Protein AF-A0A2W6C2D6-F1 (afdb_monomer_lite)

Foldseek 3Di:
DLPLFDFDQDPNDGHTDPVSVVSVVVVVVCVVVPDDPVVVSVVSSVVVVVVVVVVVVLVVCCCVPPVVVLVPDPDDPVVSVVSNVVCCVPVVVVVVVVVVVVVLLVVLVVVLVVCVVDNDPVSNVVSVVVCSPDDPPPDDDDDD

Structure (mmCIF, N/CA/C/O backbone):
data_AF-A0A2W6C2D6-F1
#
_entry.id   AF-A0A2W6C2D6-F1
#
loop_
_atom_site.group_PDB
_atom_site.id
_atom_site.type_symbol
_atom_site.label_atom_id
_atom_site.label_alt_id
_atom_site.label_comp_id
_atom_site.label_asym_id
_atom_site.label_entity_id
_atom_site.label_seq_id
_atom_site.pdbx_PDB_ins_code
_atom_site.Cartn_x
_atom_site.Cartn_y
_atom_site.Cartn_z
_atom_site.occupancy
_atom_site.B_iso_or_equiv
_atom_site.auth_seq_id
_atom_site.auth_comp_id
_atom_site.auth_asym_id
_atom_site.auth_atom_id
_atom_site.pdbx_PDB_model_num
ATOM 1 N N . ARG A 1 1 ? -11.989 -0.225 -11.399 1.00 49.72 1 ARG A N 1
ATOM 2 C CA . ARG A 1 1 ? -11.266 1.008 -11.000 1.00 49.72 1 ARG A CA 1
ATOM 3 C C . ARG A 1 1 ? -9.823 0.609 -10.761 1.00 49.72 1 ARG A C 1
ATOM 5 O O . ARG A 1 1 ? -9.621 -0.311 -9.987 1.00 49.72 1 ARG A O 1
ATOM 12 N N . GLU A 1 2 ? -8.867 1.245 -11.432 1.00 56.44 2 GLU A N 1
ATOM 13 C CA . GLU A 1 2 ? -7.445 0.851 -11.408 1.00 56.44 2 GLU A CA 1
ATOM 14 C C . GLU A 1 2 ? -6.720 1.202 -10.094 1.00 56.44 2 GLU A C 1
ATOM 16 O O . GLU A 1 2 ? -5.544 0.911 -9.948 1.00 56.44 2 GLU A O 1
ATOM 21 N N . GLY A 1 3 ? -7.411 1.802 -9.114 1.00 57.53 3 GLY A N 1
ATOM 22 C CA . GLY A 1 3 ? -6.925 1.967 -7.737 1.00 57.53 3 GLY A CA 1
ATOM 23 C C . GLY A 1 3 ? -5.734 2.914 -7.543 1.00 57.53 3 GLY A C 1
ATOM 24 O O . GLY A 1 3 ? -5.419 3.221 -6.402 1.00 57.53 3 GLY A O 1
ATOM 25 N N . LEU A 1 4 ? -5.113 3.388 -8.626 1.00 63.16 4 LEU A N 1
ATOM 26 C CA . LEU A 1 4 ? -3.942 4.268 -8.620 1.00 63.16 4 LEU A CA 1
ATOM 27 C C . LEU A 1 4 ? -4.223 5.651 -8.038 1.00 63.16 4 LEU A C 1
ATOM 29 O O . LEU A 1 4 ? -3.425 6.165 -7.269 1.00 63.16 4 LEU A O 1
ATOM 33 N N . LEU A 1 5 ? -5.358 6.242 -8.403 1.00 70.12 5 LEU A N 1
ATOM 34 C CA . LEU A 1 5 ? -5.781 7.551 -7.926 1.00 70.12 5 LEU A CA 1
ATOM 35 C C . LEU A 1 5 ? -7.203 7.415 -7.405 1.00 70.12 5 LEU A C 1
ATOM 37 O O . LEU A 1 5 ? -8.136 7.129 -8.164 1.00 70.12 5 LEU A O 1
ATOM 41 N N . VAL A 1 6 ? -7.363 7.575 -6.095 1.00 68.00 6 VAL A N 1
ATOM 42 C CA . VAL A 1 6 ? -8.672 7.507 -5.445 1.00 68.00 6 VAL A CA 1
ATOM 43 C C . VAL A 1 6 ? -9.021 8.916 -4.985 1.00 68.00 6 VAL A C 1
ATOM 45 O O . VAL A 1 6 ? -8.571 9.335 -3.919 1.00 68.00 6 VAL A O 1
ATOM 48 N N . PRO A 1 7 ? -9.812 9.671 -5.769 1.00 71.50 7 PRO A N 1
ATOM 49 C CA . PRO A 1 7 ? -10.211 11.004 -5.353 1.00 71.50 7 PRO A CA 1
ATOM 50 C C . PRO A 1 7 ? -11.045 10.906 -4.073 1.00 71.50 7 PRO A C 1
ATOM 52 O O . PRO A 1 7 ? -11.903 10.028 -3.938 1.00 71.50 7 PRO A O 1
ATOM 55 N N . ARG A 1 8 ? -10.795 11.816 -3.134 1.00 74.31 8 ARG A N 1
ATOM 56 C CA . ARG A 1 8 ? -11.545 11.923 -1.880 1.00 74.31 8 ARG A CA 1
ATOM 57 C C . ARG A 1 8 ? -12.519 13.086 -1.983 1.00 74.31 8 ARG A C 1
ATOM 59 O O . ARG A 1 8 ? -12.176 14.134 -2.525 1.00 74.31 8 ARG A O 1
ATOM 66 N N . THR A 1 9 ? -13.727 12.913 -1.458 1.00 78.25 9 THR A N 1
ATOM 67 C CA . THR A 1 9 ? -14.685 14.016 -1.364 1.00 78.25 9 THR A CA 1
ATOM 68 C C . THR A 1 9 ? -14.236 14.976 -0.264 1.00 78.25 9 THR A C 1
ATOM 70 O O . THR A 1 9 ? -14.072 14.569 0.885 1.00 78.25 9 THR A O 1
ATOM 73 N N . SER A 1 10 ? -14.028 16.240 -0.618 1.00 77.38 10 SER A N 1
ATOM 74 C CA . SER A 1 10 ? -13.667 17.335 0.283 1.00 77.38 10 SER A CA 1
ATOM 75 C C . SER A 1 10 ? -14.493 18.552 -0.113 1.00 77.38 10 SER A C 1
ATOM 77 O O . SER A 1 10 ? -14.445 18.977 -1.262 1.00 77.38 10 SER A O 1
ATOM 79 N N . ASP A 1 11 ? -15.287 19.073 0.823 1.00 77.88 11 ASP A N 1
ATOM 80 C CA . ASP A 1 11 ? -16.198 20.211 0.608 1.00 77.88 11 ASP A CA 1
ATOM 81 C C . ASP A 1 11 ? -17.169 20.032 -0.574 1.00 77.88 11 ASP A C 1
ATOM 83 O O . ASP A 1 11 ? -17.501 20.979 -1.276 1.00 77.88 11 ASP A O 1
ATOM 87 N N . GLY A 1 12 ? -17.616 18.796 -0.824 1.00 82.38 12 GLY A N 1
ATOM 88 C CA . GLY A 1 12 ? -18.511 18.477 -1.943 1.00 82.38 12 GLY A CA 1
ATOM 89 C C . GLY A 1 12 ? -17.815 18.321 -3.3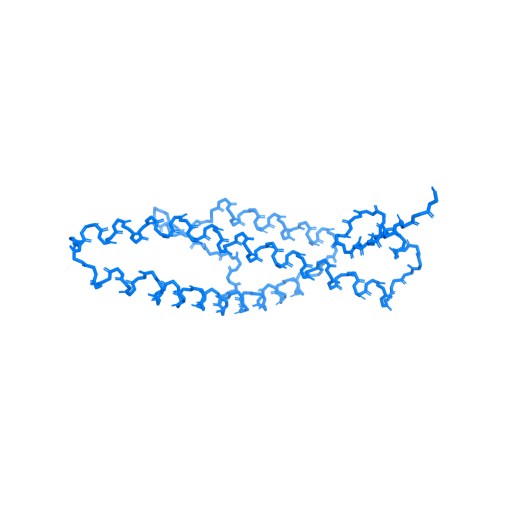02 1.00 82.38 12 GLY A C 1
ATOM 90 O O . GLY A 1 12 ? -18.465 17.915 -4.262 1.00 82.38 12 GLY A O 1
ATOM 91 N N . GLU A 1 13 ? -16.501 18.545 -3.382 1.00 81.81 13 GLU A N 1
ATOM 92 C CA . GLU A 1 13 ? -15.698 18.346 -4.591 1.00 81.81 13 GLU A CA 1
ATOM 93 C C . GLU A 1 13 ? -14.816 17.095 -4.496 1.00 81.81 13 GLU A C 1
ATOM 95 O O . GLU A 1 13 ? -14.379 16.682 -3.419 1.00 81.81 13 GLU A O 1
ATOM 100 N N . LEU A 1 14 ? -14.528 16.479 -5.645 1.00 79.81 14 LEU A N 1
ATOM 101 C CA . LEU A 1 14 ? -13.542 15.404 -5.742 1.00 79.81 14 LEU A CA 1
ATOM 102 C C . LEU A 1 14 ? -12.140 16.012 -5.799 1.00 79.81 14 LEU A C 1
ATOM 104 O O . LEU A 1 14 ? -11.797 16.684 -6.769 1.00 79.81 14 LEU A O 1
ATOM 108 N N . ARG A 1 15 ? -11.321 15.752 -4.775 1.00 80.81 15 ARG A N 1
ATOM 109 C CA . ARG A 1 15 ? -9.943 16.250 -4.692 1.00 80.81 15 ARG A CA 1
ATOM 110 C C . ARG A 1 15 ? -8.946 15.113 -4.499 1.00 80.81 15 ARG A C 1
ATOM 112 O O . ARG A 1 15 ? -9.203 14.150 -3.775 1.00 80.81 15 ARG A O 1
ATOM 119 N N . PHE A 1 16 ? -7.790 15.255 -5.137 1.00 80.19 16 PHE A N 1
ATOM 120 C CA . PHE A 1 16 ? -6.632 14.389 -4.933 1.00 80.19 16 PHE A CA 1
ATOM 121 C C . PHE A 1 16 ? -5.792 14.917 -3.769 1.00 80.19 16 PHE A C 1
ATOM 123 O O . PHE A 1 16 ? -5.593 16.124 -3.629 1.00 80.19 16 PHE A O 1
ATOM 130 N N . GLY A 1 17 ? -5.346 14.021 -2.893 1.00 79.81 17 GLY A N 1
ATOM 131 C CA . GLY A 1 17 ? -4.496 14.365 -1.761 1.00 79.81 17 GLY A CA 1
ATOM 132 C C . GLY A 1 17 ? -3.010 14.443 -2.137 1.00 79.81 17 GLY A C 1
ATOM 133 O O . GLY A 1 17 ? -2.612 14.024 -3.222 1.00 79.81 17 GLY A O 1
ATOM 134 N N . PRO A 1 18 ? -2.145 14.899 -1.214 1.00 78.88 18 PRO A N 1
ATOM 135 C CA . PRO A 1 18 ? -0.696 14.948 -1.442 1.00 78.88 18 PRO A CA 1
ATOM 136 C C . PRO A 1 18 ? -0.070 13.595 -1.825 1.00 78.88 18 PRO A C 1
ATOM 138 O O . PRO A 1 18 ? 0.865 13.548 -2.619 1.00 78.88 18 PRO A O 1
ATOM 141 N N . ALA A 1 19 ? -0.604 12.487 -1.298 1.00 75.69 19 ALA A N 1
ATOM 142 C CA . ALA A 1 19 ? -0.153 11.138 -1.645 1.00 75.69 19 ALA A CA 1
ATOM 143 C C . ALA A 1 19 ? -0.420 10.788 -3.122 1.00 75.69 19 ALA A C 1
ATOM 145 O O . ALA A 1 19 ? 0.439 10.198 -3.774 1.00 75.69 19 ALA A O 1
ATOM 146 N N . ASP A 1 20 ? -1.567 11.210 -3.662 1.00 80.94 20 ASP A N 1
ATOM 147 C CA . ASP A 1 20 ? -1.923 11.012 -5.070 1.00 80.94 20 ASP A CA 1
ATOM 148 C C . ASP A 1 20 ? -0.974 11.809 -5.984 1.00 80.94 20 ASP A C 1
ATOM 150 O O . ASP A 1 20 ? -0.498 11.298 -6.996 1.00 80.94 20 ASP A O 1
ATOM 154 N N . VAL A 1 21 ? -0.619 13.040 -5.590 1.00 83.69 21 VAL A N 1
ATOM 155 C CA . VAL A 1 21 ? 0.358 13.875 -6.317 1.00 83.69 21 VAL A CA 1
ATOM 156 C C . VAL A 1 21 ? 1.742 13.223 -6.340 1.00 83.69 21 VAL A C 1
ATOM 158 O O . VAL A 1 21 ? 2.393 13.186 -7.388 1.00 83.69 21 VAL A O 1
ATOM 161 N N . GLY A 1 22 ? 2.194 12.680 -5.206 1.00 82.62 22 GLY A N 1
ATOM 162 C CA . GLY A 1 22 ? 3.465 11.956 -5.133 1.00 82.62 22 GLY A CA 1
ATOM 163 C C . GLY A 1 22 ? 3.490 10.732 -6.051 1.00 82.62 22 GLY A C 1
ATOM 164 O O . GLY A 1 22 ? 4.485 10.488 -6.734 1.00 82.62 22 GLY A O 1
ATOM 165 N N . LEU A 1 23 ? 2.376 10.004 -6.132 1.00 81.44 23 LEU A N 1
ATOM 166 C CA . LEU A 1 23 ? 2.237 8.842 -7.003 1.00 81.44 23 LEU A CA 1
ATOM 167 C C . LEU A 1 23 ? 2.300 9.218 -8.493 1.00 81.44 23 LEU A C 1
ATOM 169 O O . LEU A 1 23 ? 3.043 8.582 -9.240 1.00 81.44 23 LEU A O 1
ATOM 173 N N . VAL A 1 24 ? 1.611 10.284 -8.915 1.00 84.88 24 VAL A N 1
ATOM 174 C CA . VAL A 1 24 ? 1.703 10.803 -10.295 1.00 84.88 24 VAL A CA 1
ATOM 175 C C . VAL A 1 24 ? 3.127 11.249 -10.622 1.00 84.88 24 VAL A C 1
ATOM 177 O O . VAL A 1 24 ? 3.660 10.888 -11.668 1.00 84.88 24 VAL A O 1
ATOM 180 N N . THR A 1 25 ? 3.765 11.988 -9.712 1.00 86.75 25 THR A N 1
ATOM 181 C CA . THR A 1 25 ? 5.139 12.484 -9.898 1.00 86.75 25 THR A CA 1
ATOM 182 C C . THR A 1 25 ? 6.131 11.333 -10.080 1.00 86.75 25 THR A C 1
ATOM 184 O O . THR A 1 25 ? 6.990 11.385 -10.956 1.00 86.75 25 THR A O 1
ATOM 187 N N . ASN A 1 26 ? 6.000 10.262 -9.293 1.00 86.50 26 ASN A N 1
ATOM 188 C CA . ASN A 1 26 ? 6.837 9.072 -9.449 1.00 86.50 26 ASN A CA 1
ATOM 189 C C . ASN A 1 26 ? 6.541 8.321 -10.752 1.00 86.50 26 ASN A C 1
ATOM 191 O O . ASN A 1 26 ? 7.472 7.851 -11.397 1.00 86.50 26 ASN A O 1
ATOM 195 N N . GLY A 1 27 ? 5.272 8.245 -11.163 1.00 86.12 27 GLY A N 1
ATOM 196 C CA . GLY A 1 27 ? 4.888 7.668 -12.451 1.00 86.12 27 GLY A CA 1
ATOM 197 C C . GLY A 1 27 ? 5.538 8.396 -13.629 1.00 86.12 27 GLY A C 1
ATOM 198 O O . GLY A 1 27 ? 6.112 7.750 -14.499 1.00 86.12 27 GLY A O 1
ATOM 199 N N . LEU A 1 28 ? 5.528 9.733 -13.619 1.00 89.38 28 LEU A N 1
ATOM 200 C CA . LEU A 1 28 ? 6.162 10.548 -14.661 1.00 89.38 28 LEU A CA 1
ATOM 201 C C . LEU A 1 28 ? 7.663 10.278 -14.788 1.00 89.38 28 LEU A C 1
ATOM 203 O O . LEU A 1 28 ? 8.149 10.121 -15.901 1.00 89.38 28 LEU A O 1
ATOM 207 N N . ARG A 1 29 ? 8.380 10.118 -13.670 1.00 91.62 29 ARG A N 1
ATOM 208 C CA . ARG A 1 29 ? 9.813 9.776 -13.691 1.00 91.62 29 ARG A CA 1
ATOM 209 C C . ARG A 1 29 ? 10.102 8.448 -14.391 1.00 91.62 29 ARG A C 1
ATOM 211 O O . ARG A 1 29 ? 11.134 8.316 -15.038 1.00 91.62 29 ARG A O 1
ATOM 218 N N . LEU A 1 30 ? 9.207 7.463 -14.278 1.00 90.69 30 LEU A N 1
ATOM 219 C CA . LEU A 1 30 ? 9.355 6.185 -14.985 1.00 90.69 30 LEU A CA 1
ATOM 220 C C . LEU A 1 30 ? 9.191 6.367 -16.498 1.00 90.69 30 LEU A C 1
ATOM 222 O O . LEU A 1 30 ? 9.938 5.776 -17.273 1.00 90.69 30 LEU A O 1
ATOM 226 N N . VAL A 1 31 ? 8.258 7.223 -16.917 1.00 91.75 31 VAL A N 1
ATOM 227 C CA . VAL A 1 31 ? 8.055 7.563 -18.333 1.00 91.75 31 VAL A CA 1
ATOM 228 C C . VAL A 1 31 ? 9.242 8.340 -18.890 1.00 91.75 31 VAL A C 1
ATOM 230 O O . VAL A 1 31 ? 9.717 8.034 -19.978 1.00 91.75 31 VAL A O 1
ATOM 233 N N . GLU A 1 32 ? 9.754 9.315 -18.137 1.00 93.44 32 GLU A N 1
ATOM 234 C CA . GLU A 1 32 ? 10.958 10.078 -18.489 1.00 93.44 32 GLU A CA 1
ATOM 235 C C . GLU A 1 32 ? 12.194 9.173 -18.610 1.00 93.44 32 GLU A C 1
ATOM 237 O O . GLU A 1 32 ? 13.051 9.416 -19.457 1.00 93.44 32 GLU A O 1
ATOM 242 N N . ALA A 1 33 ? 12.257 8.092 -17.825 1.00 93.56 33 ALA A N 1
ATOM 243 C CA . ALA A 1 33 ? 13.278 7.050 -17.933 1.00 93.56 33 ALA A CA 1
ATOM 244 C C . ALA A 1 33 ? 13.063 6.083 -19.120 1.00 93.56 33 ALA A C 1
ATOM 246 O O . ALA A 1 33 ? 13.863 5.171 -19.318 1.00 93.56 33 ALA A O 1
ATOM 247 N N . GLY A 1 34 ? 12.003 6.269 -19.913 1.00 93.94 34 GLY A N 1
ATOM 248 C CA . GLY A 1 34 ? 11.725 5.503 -21.127 1.00 93.94 34 GLY A CA 1
ATOM 249 C C . GLY A 1 34 ? 10.811 4.291 -20.942 1.00 93.94 34 GLY A C 1
ATOM 250 O O . GLY A 1 34 ? 10.626 3.539 -21.900 1.00 93.94 34 GLY A O 1
ATOM 251 N N . LEU A 1 35 ? 10.218 4.078 -19.758 1.00 92.81 35 LEU A N 1
ATOM 252 C CA . LEU A 1 35 ? 9.276 2.973 -19.567 1.00 92.81 35 LEU A CA 1
ATOM 253 C C . LEU A 1 35 ? 7.943 3.288 -20.268 1.00 92.81 35 LEU A C 1
ATOM 255 O O . LEU A 1 35 ? 7.371 4.365 -20.065 1.00 92.81 35 LEU A O 1
ATOM 259 N N . PRO A 1 36 ? 7.407 2.353 -21.068 1.00 92.62 36 PRO A N 1
ATOM 260 C CA . PRO A 1 36 ? 6.210 2.614 -21.845 1.00 92.62 36 PRO A CA 1
ATOM 261 C C . PRO A 1 36 ? 4.953 2.619 -20.956 1.00 92.62 36 PRO A C 1
ATOM 263 O O . PRO A 1 36 ? 4.734 1.764 -20.094 1.00 92.62 36 PRO A O 1
ATOM 266 N N . MET A 1 37 ? 4.121 3.647 -21.147 1.00 88.62 37 MET A N 1
ATOM 267 C CA . MET A 1 37 ? 2.934 3.903 -20.323 1.00 88.62 37 MET A CA 1
ATOM 268 C C . MET A 1 37 ? 1.914 2.752 -20.291 1.00 88.62 37 MET A C 1
ATOM 270 O O . MET A 1 37 ? 1.420 2.453 -19.201 1.00 88.62 37 MET A O 1
ATOM 274 N N . PRO A 1 38 ? 1.564 2.097 -21.417 1.00 89.75 38 PRO A N 1
ATOM 275 C CA . PRO A 1 38 ? 0.611 0.985 -21.397 1.00 89.75 38 PRO A CA 1
ATOM 276 C C . PRO A 1 38 ? 1.032 -0.158 -20.459 1.00 89.75 38 PRO A C 1
ATOM 278 O O . PRO A 1 38 ? 0.201 -0.700 -19.730 1.00 89.75 38 PRO A O 1
ATOM 281 N N . GLU A 1 39 ? 2.320 -0.479 -20.425 1.00 91.19 39 GLU A N 1
ATOM 282 C CA . GLU A 1 39 ? 2.926 -1.531 -19.618 1.00 91.19 39 GLU A CA 1
ATOM 283 C C . GLU A 1 39 ? 2.973 -1.135 -18.141 1.00 91.19 39 GLU A C 1
ATOM 285 O O . GLU A 1 39 ? 2.683 -1.963 -17.277 1.00 91.19 39 GLU A O 1
ATOM 290 N N . LEU A 1 40 ? 3.258 0.137 -17.839 1.00 89.06 40 LEU A N 1
ATOM 291 C CA . LEU A 1 40 ? 3.182 0.676 -16.477 1.00 89.06 40 LEU A CA 1
ATOM 292 C C . LEU A 1 40 ? 1.753 0.612 -15.916 1.00 89.06 40 LEU A C 1
ATOM 294 O O . LEU A 1 40 ? 1.549 0.208 -14.767 1.00 89.06 40 LEU A O 1
ATOM 298 N N . LEU A 1 41 ? 0.752 0.970 -16.726 1.00 87.56 41 LEU A N 1
ATOM 299 C CA . LEU A 1 41 ? -0.660 0.867 -16.344 1.00 87.56 41 LEU A CA 1
ATOM 300 C C . LEU A 1 41 ? -1.071 -0.591 -16.126 1.00 87.56 41 LEU A C 1
ATOM 302 O O . LEU A 1 41 ? -1.772 -0.907 -15.163 1.00 87.56 41 LEU A O 1
ATOM 306 N N . ASP A 1 42 ? -0.607 -1.496 -16.985 1.00 89.88 42 ASP A N 1
ATOM 307 C CA . ASP A 1 42 ? -0.891 -2.917 -16.839 1.00 89.88 42 ASP A CA 1
ATOM 308 C C . ASP A 1 42 ? -0.254 -3.530 -15.584 1.00 89.88 42 ASP A C 1
ATOM 310 O O . ASP A 1 42 ? -0.927 -4.233 -14.820 1.00 89.88 42 ASP A O 1
ATOM 314 N N . LEU A 1 43 ? 1.013 -3.200 -15.321 1.00 89.88 43 LEU A N 1
ATOM 315 C CA . LEU A 1 43 ? 1.711 -3.576 -14.094 1.00 89.88 43 LEU A CA 1
ATOM 316 C C . LEU A 1 43 ? 0.945 -3.085 -12.865 1.00 89.88 43 LEU A C 1
ATOM 318 O O . LEU A 1 43 ? 0.732 -3.842 -11.915 1.00 89.88 43 LEU A O 1
ATOM 322 N N . SER A 1 44 ? 0.477 -1.838 -12.898 1.00 86.62 44 SER A N 1
ATOM 323 C CA . SER A 1 44 ? -0.290 -1.273 -11.799 1.00 86.62 44 SER A CA 1
ATOM 324 C C . SER A 1 44 ? -1.618 -1.994 -11.559 1.00 86.62 44 SER A C 1
ATOM 326 O O . SER A 1 44 ? -1.939 -2.310 -10.411 1.00 86.62 44 SER A O 1
ATOM 328 N N . ARG A 1 45 ? -2.375 -2.323 -12.613 1.00 87.38 45 ARG A N 1
ATOM 329 C CA . ARG A 1 45 ? -3.626 -3.088 -12.477 1.00 87.38 45 ARG A CA 1
ATOM 330 C C . ARG A 1 45 ? -3.392 -4.444 -11.819 1.00 87.38 45 ARG A C 1
ATOM 332 O O . ARG A 1 45 ? -4.142 -4.822 -10.915 1.00 87.38 45 ARG A O 1
ATOM 339 N N . ARG A 1 46 ? -2.353 -5.165 -12.253 1.00 91.00 46 ARG A N 1
ATOM 340 C CA . ARG A 1 46 ? -1.973 -6.461 -11.670 1.00 91.00 46 ARG A CA 1
ATOM 341 C C . ARG A 1 46 ? -1.580 -6.312 -10.203 1.00 91.00 46 ARG A C 1
ATOM 343 O O . ARG A 1 46 ? -2.109 -7.036 -9.360 1.00 91.00 46 ARG A O 1
ATOM 350 N N . HIS A 1 47 ? -0.744 -5.324 -9.890 1.00 88.75 47 HIS A N 1
ATOM 351 C CA . HIS A 1 47 ? -0.368 -5.008 -8.516 1.00 88.75 47 HIS A CA 1
ATOM 352 C C . HIS A 1 47 ? -1.599 -4.692 -7.655 1.00 88.75 47 HIS A C 1
ATOM 354 O O . HIS A 1 47 ? -1.771 -5.295 -6.602 1.00 88.75 47 HIS A O 1
ATOM 360 N N . HIS A 1 48 ? -2.515 -3.834 -8.119 1.00 88.50 48 HIS A N 1
ATOM 361 C CA . HIS A 1 48 ? -3.742 -3.495 -7.392 1.00 88.50 48 HIS A CA 1
ATOM 362 C C . HIS A 1 48 ? -4.574 -4.733 -7.031 1.00 88.50 48 HIS A C 1
ATOM 364 O O . HIS A 1 48 ? -5.022 -4.860 -5.890 1.00 88.50 48 HIS A O 1
ATOM 370 N N . ALA A 1 49 ? -4.765 -5.659 -7.977 1.00 89.56 49 ALA A N 1
ATOM 371 C CA . ALA A 1 49 ? -5.510 -6.890 -7.728 1.00 89.56 49 ALA A CA 1
ATOM 372 C C . ALA A 1 49 ? -4.847 -7.750 -6.636 1.00 89.56 49 ALA A C 1
ATOM 374 O O . ALA A 1 49 ? -5.524 -8.194 -5.705 1.00 89.56 49 ALA A O 1
ATOM 375 N N . MET A 1 50 ? -3.523 -7.923 -6.706 1.00 90.25 50 MET A N 1
ATOM 376 C CA . MET A 1 50 ? -2.751 -8.677 -5.713 1.00 90.25 50 MET A CA 1
ATOM 377 C C . MET A 1 50 ? -2.781 -8.001 -4.337 1.00 90.25 50 MET A C 1
ATOM 379 O O . MET A 1 50 ? -3.091 -8.645 -3.335 1.00 90.25 50 MET A O 1
ATOM 383 N N . THR A 1 51 ? -2.540 -6.689 -4.278 1.00 89.25 51 THR A N 1
ATOM 384 C CA . THR A 1 51 ? -2.583 -5.915 -3.031 1.00 89.25 51 THR A CA 1
ATOM 385 C C . THR A 1 51 ? -3.963 -5.967 -2.391 1.00 89.25 51 THR A C 1
ATOM 387 O O . THR A 1 51 ? -4.061 -6.099 -1.174 1.00 89.25 51 THR A O 1
ATOM 390 N N . ARG A 1 52 ? -5.046 -5.913 -3.179 1.00 90.69 52 ARG A N 1
ATOM 391 C CA . ARG A 1 52 ? -6.410 -6.017 -2.647 1.00 90.69 52 ARG A CA 1
ATOM 392 C C . ARG A 1 52 ? -6.660 -7.365 -1.976 1.00 90.69 52 ARG A C 1
ATOM 394 O O . ARG A 1 52 ? -7.304 -7.401 -0.927 1.00 90.69 52 ARG A O 1
ATOM 401 N N . ALA A 1 53 ? -6.160 -8.453 -2.560 1.00 91.44 53 ALA A N 1
ATOM 402 C CA . ALA A 1 53 ? -6.266 -9.780 -1.962 1.00 91.44 53 ALA A CA 1
ATOM 403 C C . ALA A 1 53 ? -5.518 -9.846 -0.619 1.00 91.44 53 ALA A C 1
ATOM 405 O O . ALA A 1 53 ? -6.107 -10.240 0.385 1.00 91.44 53 ALA A O 1
ATOM 406 N N . VAL A 1 54 ? -4.272 -9.361 -0.576 1.00 90.06 54 VAL A N 1
ATOM 407 C CA . VAL A 1 54 ? -3.462 -9.312 0.657 1.00 90.06 54 VAL A CA 1
ATOM 408 C C . VAL A 1 54 ? -4.118 -8.438 1.729 1.00 90.06 54 VAL A C 1
ATOM 410 O O . VAL A 1 54 ? -4.236 -8.850 2.879 1.00 90.06 54 VAL A O 1
ATOM 413 N N . ALA A 1 55 ? -4.602 -7.250 1.359 1.00 90.44 55 ALA A N 1
ATOM 414 C CA . ALA A 1 55 ? -5.266 -6.340 2.289 1.00 90.44 55 ALA A CA 1
ATOM 415 C C . ALA A 1 55 ? -6.551 -6.946 2.873 1.00 90.44 55 ALA A C 1
ATOM 417 O O . ALA A 1 55 ? -6.833 -6.762 4.054 1.00 90.44 55 ALA A O 1
ATOM 418 N N . THR A 1 56 ? -7.309 -7.699 2.069 1.00 93.31 56 THR A N 1
ATOM 419 C CA . THR A 1 56 ? -8.516 -8.398 2.539 1.00 93.31 56 THR A CA 1
ATOM 420 C C . THR A 1 56 ? -8.157 -9.425 3.614 1.00 93.31 56 THR A C 1
ATOM 422 O O . THR A 1 56 ? -8.726 -9.387 4.701 1.00 93.31 56 THR A O 1
ATOM 425 N N . GLN A 1 57 ? -7.141 -10.257 3.367 1.00 92.19 57 GLN A N 1
ATOM 426 C CA . GLN A 1 57 ? -6.664 -11.247 4.341 1.00 92.19 57 GLN A CA 1
ATOM 427 C C . GLN A 1 57 ? -6.128 -10.591 5.622 1.00 92.19 57 GLN A C 1
ATOM 429 O O . GLN A 1 57 ? -6.401 -11.055 6.726 1.00 92.19 57 GLN A O 1
ATOM 434 N N . ALA A 1 58 ? -5.401 -9.477 5.503 1.00 90.12 58 ALA A N 1
ATOM 435 C CA . ALA A 1 58 ? -4.905 -8.741 6.666 1.00 90.12 58 ALA A CA 1
ATOM 436 C C . ALA A 1 58 ? -6.051 -8.210 7.548 1.00 90.12 58 ALA A C 1
ATOM 438 O O . ALA A 1 58 ? -5.974 -8.279 8.776 1.00 90.12 58 ALA A O 1
ATOM 439 N N . VAL A 1 59 ? -7.135 -7.719 6.937 1.00 91.94 59 VAL A N 1
ATOM 440 C CA . VAL A 1 59 ? -8.336 -7.278 7.663 1.00 91.94 59 VAL A CA 1
ATOM 441 C C . VAL A 1 59 ? -9.054 -8.457 8.323 1.00 91.94 59 VAL A C 1
ATOM 443 O O . VAL A 1 59 ? -9.498 -8.321 9.459 1.00 91.94 59 VAL A O 1
ATOM 446 N N . GLU A 1 60 ? -9.136 -9.616 7.670 1.00 94.44 60 GLU A N 1
ATOM 447 C CA . GLU A 1 60 ? -9.712 -10.837 8.259 1.00 94.44 60 GLU A CA 1
ATOM 448 C C . GLU A 1 60 ? -8.919 -11.319 9.486 1.00 94.44 60 GLU A C 1
ATOM 450 O O . GLU A 1 60 ? -9.507 -11.694 10.506 1.00 94.44 60 GLU A O 1
ATOM 455 N N . LEU A 1 61 ? -7.585 -11.244 9.433 1.00 92.00 61 LEU A N 1
ATOM 456 C CA . LEU A 1 61 ? -6.720 -11.535 10.578 1.00 92.00 61 LEU A CA 1
ATOM 457 C C . LEU A 1 61 ? -6.944 -10.541 11.721 1.00 92.00 61 LEU A C 1
ATOM 459 O O . LEU A 1 61 ? -7.096 -10.955 12.871 1.00 92.00 61 LEU A O 1
ATOM 463 N N . PHE A 1 62 ? -7.019 -9.240 11.422 1.00 90.69 62 PHE A N 1
ATOM 464 C CA . PHE A 1 62 ? -7.359 -8.225 12.423 1.00 90.69 62 PHE A CA 1
ATOM 465 C C . PHE A 1 62 ? -8.733 -8.498 13.049 1.00 90.69 62 PHE A C 1
ATOM 467 O O . PHE A 1 62 ? -8.895 -8.423 14.268 1.00 90.69 62 PHE A O 1
ATOM 474 N N . ASP A 1 63 ? -9.729 -8.850 12.235 1.00 92.44 63 ASP A N 1
ATOM 475 C CA . ASP A 1 63 ? -11.072 -9.165 12.712 1.00 92.44 63 ASP A CA 1
ATOM 476 C C . ASP A 1 63 ? -11.049 -10.298 13.737 1.00 92.44 63 ASP A C 1
ATOM 478 O O . ASP A 1 63 ? -11.588 -10.168 14.838 1.00 92.44 63 ASP A O 1
ATOM 482 N N . THR A 1 64 ? -10.367 -11.380 13.373 1.00 94.94 64 THR A N 1
ATOM 483 C CA . THR A 1 64 ? -10.281 -12.617 14.148 1.00 94.94 64 THR A CA 1
ATOM 484 C C . THR A 1 64 ? -9.479 -12.429 15.431 1.00 94.94 64 THR A C 1
ATOM 486 O O . THR A 1 64 ? -9.892 -12.895 16.490 1.00 94.94 64 THR A O 1
ATOM 489 N N . HIS A 1 65 ? -8.345 -11.730 15.365 1.00 92.19 65 HIS A N 1
ATOM 490 C CA . HIS A 1 65 ? -7.387 -11.672 16.472 1.00 92.19 65 HIS A CA 1
ATOM 491 C C . HIS A 1 65 ? -7.484 -10.413 17.335 1.00 92.19 65 HIS A C 1
ATOM 493 O O . HIS A 1 65 ? -6.969 -10.406 18.449 1.00 92.19 65 HIS A O 1
ATOM 499 N N . VAL A 1 66 ? -8.154 -9.362 16.861 1.00 90.94 66 VAL A N 1
ATOM 500 C CA . VAL A 1 66 ? -8.309 -8.102 17.604 1.00 90.94 66 VAL A CA 1
ATOM 501 C C . VAL A 1 66 ? -9.777 -7.818 17.868 1.00 90.94 66 VAL A C 1
ATOM 503 O O . VAL A 1 66 ? -10.181 -7.654 19.022 1.00 90.94 66 VAL A O 1
ATOM 506 N N . ARG A 1 67 ? -10.608 -7.784 16.818 1.00 91.50 67 ARG A N 1
ATOM 507 C CA . ARG A 1 67 ? -11.991 -7.320 16.970 1.00 91.50 67 ARG A CA 1
ATOM 508 C C . ARG A 1 67 ? 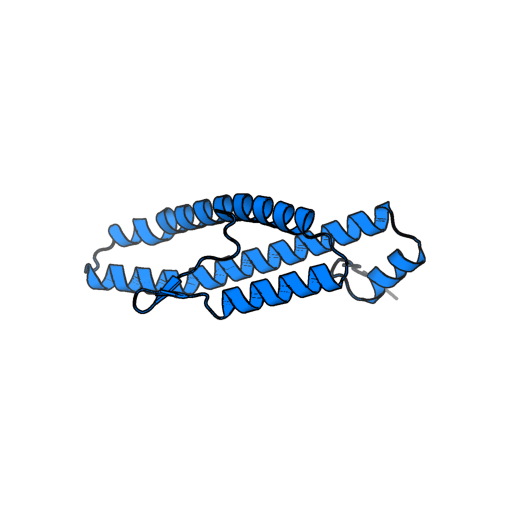-12.866 -8.310 17.733 1.00 91.50 67 ARG A C 1
ATOM 510 O O . ARG A 1 67 ? -13.597 -7.901 18.635 1.00 91.50 67 ARG A O 1
ATOM 517 N N . GLN A 1 68 ? -12.830 -9.588 17.364 1.00 93.50 68 GLN A N 1
ATOM 518 C CA . GLN A 1 68 ? -13.660 -10.619 17.988 1.00 93.50 68 GLN A CA 1
ATOM 519 C C . GLN A 1 68 ? -13.336 -10.817 19.482 1.00 93.50 68 GLN A C 1
ATOM 521 O O . GLN A 1 68 ? -14.282 -10.770 20.270 1.00 93.50 68 GLN A O 1
ATOM 526 N N . PRO A 1 69 ? -12.063 -10.918 19.922 1.00 93.62 69 PRO A N 1
ATOM 527 C CA . PRO A 1 69 ? -11.734 -11.051 21.344 1.00 93.62 69 PRO A CA 1
ATOM 528 C C . PRO A 1 69 ? -12.193 -9.863 22.191 1.00 93.62 69 PRO A C 1
ATOM 530 O O . PRO A 1 69 ? -12.664 -10.046 23.310 1.00 93.62 69 PRO A O 1
ATOM 533 N N . LEU A 1 70 ? -12.127 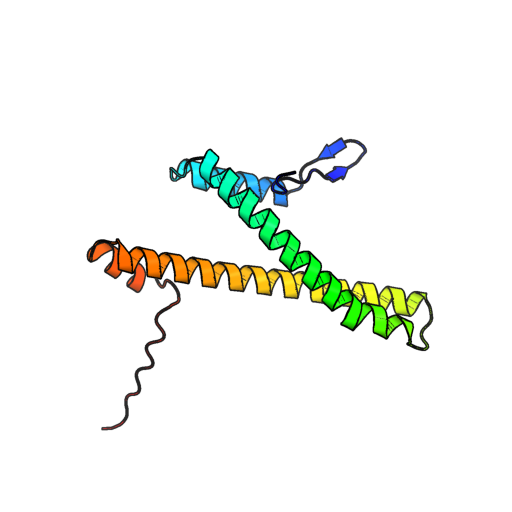-8.635 21.660 1.00 92.00 70 LEU A N 1
ATOM 534 C CA . LEU A 1 70 ? -12.608 -7.453 22.380 1.00 92.00 70 LEU A CA 1
ATOM 535 C C . LEU A 1 70 ? -14.104 -7.533 22.703 1.00 92.00 70 LEU A C 1
ATOM 537 O O . LEU A 1 70 ? -14.522 -6.999 23.727 1.00 92.00 70 LEU A O 1
ATOM 541 N N . ARG A 1 71 ? -14.916 -8.230 21.899 1.00 88.75 71 ARG A N 1
ATOM 542 C CA . ARG A 1 71 ? -16.358 -8.384 22.163 1.00 88.75 71 ARG A CA 1
ATOM 543 C C . ARG A 1 71 ? -16.681 -9.231 23.382 1.00 88.75 71 ARG A C 1
ATOM 545 O O . ARG A 1 71 ? -17.725 -9.014 23.982 1.00 88.75 71 ARG A O 1
ATOM 552 N N . THR A 1 72 ? -15.817 -10.176 23.733 1.00 90.69 72 THR A N 1
ATOM 553 C CA . THR A 1 72 ? -16.032 -11.072 24.876 1.00 90.69 72 THR A CA 1
ATOM 554 C C . THR A 1 72 ? -15.435 -10.518 26.170 1.00 90.69 72 THR A C 1
ATOM 556 O O . THR A 1 72 ? -15.467 -11.192 27.192 1.00 90.69 72 THR A O 1
ATOM 559 N N . THR A 1 73 ? -14.866 -9.308 26.139 1.00 91.31 73 THR A N 1
ATOM 560 C CA . THR A 1 73 ? -14.343 -8.637 27.336 1.00 91.31 73 THR A CA 1
ATOM 561 C C . THR A 1 73 ? -15.448 -7.949 28.130 1.00 91.31 73 THR A C 1
ATOM 563 O O . THR A 1 73 ? -16.361 -7.357 27.548 1.00 91.31 73 THR A O 1
ATOM 566 N N . ASP A 1 74 ? -15.302 -7.947 29.456 1.00 94.62 74 ASP A N 1
ATOM 567 C CA . ASP A 1 74 ? -16.197 -7.263 30.405 1.00 94.62 74 ASP A CA 1
ATOM 568 C C . ASP A 1 74 ? -15.951 -5.742 30.478 1.00 94.62 74 ASP A C 1
ATOM 570 O O . ASP A 1 74 ? -15.955 -5.115 31.531 1.00 94.62 74 ASP A O 1
ATOM 574 N N . LEU A 1 75 ? -15.638 -5.138 29.334 1.00 93.81 75 LEU A N 1
ATOM 575 C CA . LEU A 1 75 ? -15.441 -3.698 29.207 1.00 93.81 75 LEU A CA 1
ATOM 576 C C . LEU A 1 75 ? -16.757 -3.006 28.867 1.00 93.81 75 LEU A C 1
ATOM 578 O O . LEU A 1 75 ? -17.668 -3.598 28.278 1.00 93.81 75 LEU A O 1
ATOM 582 N N . SER A 1 76 ? -16.828 -1.706 29.128 1.00 95.62 76 SER A N 1
ATOM 583 C CA . SER A 1 76 ? -17.870 -0.876 28.533 1.00 95.62 76 SER A CA 1
ATOM 584 C C . SER A 1 76 ? -17.714 -0.798 27.007 1.00 95.62 76 SER A C 1
ATOM 586 O O . SER A 1 76 ? -16.655 -1.065 26.428 1.00 95.62 76 SER A O 1
ATOM 588 N N . GLU A 1 77 ? -18.783 -0.406 26.316 1.00 92.56 77 GLU A N 1
ATOM 589 C CA . GLU A 1 77 ? -18.750 -0.208 24.864 1.00 92.56 77 GLU A CA 1
ATOM 590 C C . GLU A 1 77 ? -17.730 0.859 24.442 1.00 92.56 77 GLU A C 1
ATOM 592 O O . GLU A 1 77 ? -16.976 0.645 23.491 1.00 92.56 77 GLU A O 1
ATOM 597 N N . ALA A 1 78 ? -17.653 1.962 25.191 1.00 94.56 78 ALA A N 1
ATOM 598 C CA . ALA A 1 78 ? -16.707 3.043 24.939 1.00 94.56 78 ALA A CA 1
ATOM 599 C C . ALA A 1 78 ? -15.250 2.567 25.058 1.00 94.56 78 ALA A C 1
ATOM 601 O O . ALA A 1 78 ? -14.424 2.870 24.198 1.00 94.56 78 ALA A O 1
ATOM 602 N N . GLU A 1 79 ? -14.935 1.760 26.073 1.00 95.69 79 GLU A N 1
ATOM 603 C CA . GLU A 1 79 ? -13.592 1.200 26.254 1.00 95.69 79 GLU A CA 1
ATOM 604 C C . GLU A 1 79 ? -13.226 0.205 25.148 1.00 95.69 79 GLU A C 1
ATOM 606 O O . GLU A 1 79 ? -12.097 0.226 24.652 1.00 95.69 79 GLU A O 1
ATOM 611 N N . ARG A 1 80 ? -14.172 -0.639 24.706 1.00 94.12 80 ARG A N 1
ATOM 612 C CA . ARG A 1 80 ? -13.951 -1.534 23.555 1.00 94.12 80 ARG A CA 1
ATOM 613 C C . ARG A 1 80 ? -13.667 -0.750 22.279 1.00 94.12 80 ARG A C 1
ATOM 615 O O . ARG A 1 80 ? -12.750 -1.111 21.540 1.00 94.12 80 ARG A O 1
ATOM 622 N N . ALA A 1 81 ? -14.428 0.313 22.024 1.00 92.44 81 ALA A N 1
ATOM 623 C CA . ALA A 1 81 ? -14.227 1.174 20.864 1.00 92.44 81 ALA A CA 1
ATOM 624 C C . ALA A 1 81 ? -12.857 1.865 20.908 1.00 92.44 81 ALA A C 1
ATOM 626 O O . ALA A 1 81 ? -12.134 1.852 19.912 1.00 92.44 81 ALA A O 1
ATOM 627 N N . GLN A 1 82 ? -12.456 2.388 22.069 1.00 95.00 82 GLN A N 1
ATOM 628 C CA . GLN A 1 82 ? -11.151 3.024 22.234 1.00 95.00 82 GLN A CA 1
ATOM 629 C C . GLN A 1 82 ? -10.003 2.034 21.990 1.00 95.00 82 GLN A C 1
ATOM 631 O O . GLN A 1 82 ? -9.115 2.311 21.183 1.00 95.00 82 GLN A O 1
ATOM 636 N N . ARG A 1 83 ? -10.069 0.831 22.580 1.00 93.62 83 ARG A N 1
ATOM 637 C CA . ARG A 1 83 ? -9.068 -0.222 22.331 1.00 93.62 83 ARG A CA 1
ATOM 638 C C . ARG A 1 83 ? -9.001 -0.641 20.864 1.00 93.62 83 ARG A C 1
ATOM 640 O O . ARG A 1 83 ? -7.915 -0.935 20.373 1.00 93.62 83 ARG A O 1
ATOM 647 N N . MET A 1 84 ? -10.132 -0.640 20.154 1.00 92.81 84 MET A N 1
ATOM 648 C CA . MET A 1 84 ? -10.159 -0.896 18.712 1.00 92.81 84 MET A CA 1
ATOM 649 C C . MET A 1 84 ? -9.346 0.142 17.941 1.00 92.81 84 MET A C 1
ATOM 651 O O . MET A 1 84 ? -8.520 -0.208 17.101 1.00 92.81 84 MET A O 1
ATOM 655 N N . VAL A 1 85 ? -9.595 1.424 18.220 1.00 93.00 85 VAL A N 1
ATOM 656 C CA . VAL A 1 85 ? -8.925 2.543 17.552 1.00 93.00 85 VAL A CA 1
ATOM 657 C C . VAL A 1 85 ? -7.425 2.506 17.827 1.00 93.00 85 VAL A C 1
ATOM 659 O O . VAL A 1 85 ? -6.631 2.689 16.904 1.00 93.00 85 VAL A O 1
ATOM 662 N N . ASP A 1 86 ? -7.029 2.218 19.064 1.00 94.12 86 ASP A N 1
ATOM 663 C CA . ASP A 1 86 ? -5.617 2.137 19.437 1.00 94.12 86 ASP A CA 1
ATOM 664 C C . ASP A 1 86 ? -4.915 0.953 18.762 1.00 94.12 86 ASP A C 1
ATOM 666 O O . ASP A 1 86 ? -3.815 1.115 18.233 1.00 94.12 86 ASP A O 1
ATOM 670 N N . ALA A 1 87 ? -5.579 -0.203 18.655 1.00 91.75 87 ALA A N 1
ATOM 671 C CA . ALA A 1 87 ? -5.056 -1.325 17.881 1.00 91.75 87 ALA A CA 1
ATOM 672 C C . ALA A 1 87 ? -4.889 -0.969 16.392 1.00 91.75 87 ALA A C 1
ATOM 674 O O . ALA A 1 87 ? -3.858 -1.283 15.799 1.00 91.75 87 ALA A O 1
ATOM 675 N N . PHE A 1 88 ? -5.853 -0.265 15.789 1.00 90.06 88 PHE A N 1
ATOM 676 C CA . PHE A 1 88 ? -5.743 0.202 14.401 1.00 90.06 88 PHE A CA 1
ATOM 677 C C . PHE A 1 88 ? -4.562 1.153 14.184 1.00 90.06 88 PHE A C 1
ATOM 679 O O . PHE A 1 88 ? -3.842 1.010 13.195 1.00 90.06 88 PHE A O 1
ATOM 686 N N . ARG A 1 89 ? -4.343 2.102 15.103 1.00 92.25 89 ARG A N 1
ATOM 687 C CA . ARG A 1 89 ? -3.233 3.070 15.034 1.00 92.25 89 ARG A CA 1
ATOM 688 C C . ARG A 1 89 ? -1.862 2.399 15.039 1.00 92.25 89 ARG A C 1
ATOM 690 O O . ARG A 1 8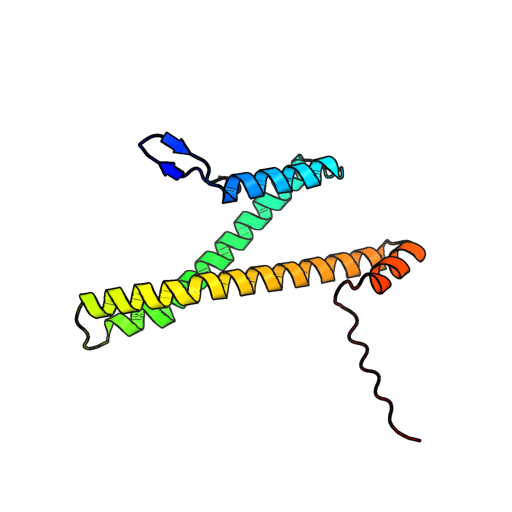9 ? -0.939 2.934 14.436 1.00 92.25 89 ARG A O 1
ATOM 697 N N . VAL A 1 90 ? -1.738 1.249 15.698 1.00 91.56 90 VAL A N 1
ATOM 698 C CA . VAL A 1 90 ? -0.494 0.470 15.751 1.00 91.56 90 VAL A CA 1
ATOM 699 C C . VAL A 1 90 ? -0.366 -0.463 14.548 1.00 91.56 90 VAL A C 1
ATOM 701 O O . VAL A 1 90 ? 0.679 -0.512 13.905 1.00 91.56 90 VAL A O 1
ATOM 704 N N . LEU A 1 91 ? -1.424 -1.208 14.228 1.00 88.88 91 LEU A N 1
ATOM 705 C CA . LEU A 1 91 ? -1.340 -2.302 13.261 1.00 88.88 91 LEU A CA 1
ATOM 706 C C . LEU A 1 91 ? -1.295 -1.821 11.812 1.00 88.88 91 LEU A C 1
ATOM 708 O O . LEU A 1 91 ? -0.565 -2.401 11.012 1.00 88.88 91 LEU A O 1
ATOM 712 N N . LEU A 1 92 ? -2.030 -0.760 11.467 1.00 87.75 92 LEU A N 1
ATOM 713 C CA . LEU A 1 92 ? -2.053 -0.247 10.098 1.00 87.75 92 LEU A CA 1
ATOM 714 C C . LEU A 1 92 ? -0.658 0.171 9.588 1.00 87.75 92 LEU A C 1
ATOM 716 O O . LEU A 1 92 ? -0.267 -0.324 8.526 1.00 87.75 92 LEU A O 1
ATOM 720 N N . PRO A 1 93 ? 0.116 1.025 10.293 1.00 90.94 93 PRO A N 1
ATOM 721 C CA . PRO A 1 93 ? 1.464 1.368 9.843 1.00 90.94 93 PRO A CA 1
ATOM 722 C C . PRO A 1 93 ? 2.392 0.149 9.854 1.00 90.94 93 PRO A C 1
ATOM 724 O O . PRO A 1 93 ? 3.065 -0.092 8.859 1.00 90.94 93 PRO A O 1
ATOM 727 N N . ALA A 1 94 ? 2.350 -0.691 10.896 1.00 90.44 94 ALA A N 1
ATOM 728 C CA . ALA A 1 94 ? 3.226 -1.860 11.001 1.00 90.44 94 ALA A CA 1
ATOM 729 C C . ALA A 1 94 ? 3.049 -2.857 9.839 1.00 90.44 94 ALA A C 1
ATOM 731 O O . ALA A 1 94 ? 4.028 -3.326 9.258 1.00 90.44 94 ALA A O 1
ATOM 732 N N . VAL A 1 95 ? 1.802 -3.166 9.466 1.00 88.25 95 VAL A N 1
ATOM 733 C CA . VAL A 1 95 ? 1.514 -4.061 8.333 1.00 88.25 95 VAL A CA 1
ATOM 734 C C . VAL A 1 95 ? 1.915 -3.411 7.010 1.00 88.25 95 VAL A C 1
ATOM 736 O O . VAL A 1 95 ? 2.477 -4.083 6.145 1.00 88.25 95 VAL A O 1
ATOM 739 N N . THR A 1 96 ? 1.664 -2.109 6.852 1.00 89.25 96 THR A N 1
ATOM 740 C CA . THR A 1 96 ? 2.027 -1.377 5.630 1.00 89.25 96 THR A CA 1
ATOM 741 C C . THR A 1 96 ? 3.544 -1.360 5.427 1.00 89.25 96 THR A C 1
ATOM 743 O O . THR A 1 96 ? 4.013 -1.683 4.335 1.00 89.25 96 THR A O 1
ATOM 746 N N . ASP A 1 97 ? 4.310 -1.079 6.483 1.00 91.38 97 ASP A N 1
ATOM 747 C CA . ASP A 1 97 ? 5.775 -1.073 6.456 1.00 91.38 97 ASP A CA 1
ATOM 748 C C . ASP A 1 97 ? 6.339 -2.463 6.147 1.00 91.38 97 ASP A C 1
ATOM 750 O O . ASP A 1 97 ? 7.240 -2.607 5.317 1.00 91.38 97 ASP A O 1
ATOM 754 N N . MET A 1 98 ? 5.769 -3.508 6.755 1.00 90.06 98 MET A N 1
ATOM 755 C CA . MET A 1 98 ? 6.155 -4.894 6.496 1.00 90.06 98 MET A CA 1
ATOM 756 C C . MET A 1 98 ? 5.957 -5.276 5.021 1.00 90.06 98 MET A C 1
ATOM 758 O O . MET A 1 98 ? 6.864 -5.836 4.401 1.00 90.06 98 MET A O 1
ATOM 762 N N . VAL A 1 99 ? 4.795 -4.954 4.440 1.00 89.94 99 VAL A N 1
ATOM 763 C CA . VAL A 1 99 ? 4.495 -5.249 3.029 1.00 89.94 99 VAL A CA 1
ATOM 764 C C . VAL A 1 99 ? 5.412 -4.458 2.098 1.00 89.94 99 VAL A C 1
ATOM 766 O O . VAL A 1 99 ? 5.966 -5.034 1.161 1.00 89.94 99 VAL A O 1
ATOM 769 N N . ALA A 1 100 ? 5.625 -3.167 2.366 1.00 89.56 100 ALA A N 1
ATOM 770 C CA . ALA A 1 100 ? 6.508 -2.323 1.564 1.00 89.56 100 ALA A CA 1
ATOM 771 C C . ALA A 1 100 ? 7.958 -2.834 1.582 1.00 89.56 100 ALA A C 1
ATOM 773 O O . ALA A 1 100 ? 8.603 -2.932 0.534 1.00 89.56 100 ALA A O 1
ATOM 774 N N . HIS A 1 101 ? 8.459 -3.214 2.761 1.00 91.62 101 HIS A N 1
ATOM 775 C CA . HIS A 1 101 ? 9.793 -3.783 2.913 1.00 91.62 101 HIS A CA 1
ATOM 776 C C . HIS A 1 101 ? 9.936 -5.107 2.153 1.00 91.62 101 HIS A C 1
ATOM 778 O O . HIS A 1 101 ? 10.900 -5.294 1.405 1.00 91.62 101 HIS A O 1
ATOM 784 N N . HIS A 1 102 ? 8.966 -6.014 2.299 1.00 91.00 102 HIS A N 1
ATOM 785 C CA . HIS A 1 102 ? 8.989 -7.298 1.607 1.00 91.00 102 HIS A CA 1
ATOM 786 C C . HIS A 1 102 ? 8.927 -7.129 0.084 1.00 91.00 102 HIS A C 1
ATOM 788 O O . HIS A 1 102 ? 9.731 -7.729 -0.626 1.00 91.00 102 HIS A O 1
ATOM 794 N N . PHE A 1 103 ? 8.043 -6.262 -0.418 1.00 91.19 103 PHE A N 1
ATOM 795 C CA . PHE A 1 103 ? 7.941 -5.977 -1.848 1.00 91.19 103 PHE A CA 1
ATOM 796 C C . PHE A 1 103 ? 9.256 -5.435 -2.416 1.00 91.19 103 PHE A C 1
ATOM 798 O O . PHE A 1 103 ? 9.734 -5.935 -3.432 1.00 91.19 103 PHE A O 1
ATOM 805 N N . ARG A 1 104 ? 9.891 -4.475 -1.725 1.00 91.31 104 ARG A N 1
ATOM 806 C CA . ARG A 1 104 ? 11.209 -3.957 -2.118 1.00 91.31 104 ARG A CA 1
ATOM 807 C C . ARG A 1 104 ? 12.247 -5.074 -2.196 1.00 91.31 104 ARG A C 1
ATOM 809 O O . ARG A 1 104 ? 12.983 -5.143 -3.172 1.00 91.31 104 ARG A O 1
ATOM 816 N N . ARG A 1 105 ? 12.306 -5.949 -1.190 1.00 93.25 105 ARG A N 1
ATOM 817 C CA . ARG A 1 105 ? 13.247 -7.077 -1.170 1.00 93.25 105 ARG A CA 1
ATOM 818 C C . ARG A 1 105 ? 13.026 -8.029 -2.349 1.00 93.25 105 ARG A C 1
ATOM 820 O O . ARG A 1 105 ? 13.995 -8.399 -2.999 1.00 93.25 105 ARG A O 1
ATOM 827 N N . ILE A 1 106 ? 11.777 -8.396 -2.634 1.00 94.50 106 ILE A N 1
ATOM 828 C CA . ILE A 1 106 ? 11.445 -9.282 -3.759 1.00 94.50 106 ILE A CA 1
ATOM 829 C C . ILE A 1 106 ? 11.790 -8.629 -5.098 1.00 94.50 106 ILE A C 1
ATOM 831 O O . ILE A 1 106 ? 12.390 -9.279 -5.946 1.00 94.50 106 ILE A O 1
ATOM 835 N N . LEU A 1 107 ? 11.476 -7.343 -5.280 1.00 91.31 107 LEU A N 1
ATOM 836 C CA . LEU A 1 107 ? 11.816 -6.621 -6.506 1.00 91.31 107 LEU A CA 1
ATOM 837 C C . LEU A 1 107 ? 13.327 -6.633 -6.765 1.00 91.31 107 LEU A C 1
ATOM 839 O O . LEU A 1 107 ? 13.758 -6.867 -7.890 1.00 91.31 107 LEU A O 1
ATOM 843 N N . LEU A 1 108 ? 14.120 -6.412 -5.715 1.00 91.38 108 LEU A N 1
ATOM 844 C CA . LEU A 1 108 ? 15.577 -6.420 -5.804 1.00 91.38 108 LEU A CA 1
ATOM 845 C C . LEU A 1 108 ? 16.112 -7.812 -6.165 1.00 91.38 108 LEU A C 1
ATOM 847 O O . LEU A 1 108 ? 16.968 -7.932 -7.036 1.00 91.38 108 LEU A O 1
ATOM 851 N N . GLN A 1 109 ? 15.566 -8.857 -5.545 1.00 90.38 109 GLN A N 1
ATOM 852 C CA . GLN A 1 109 ? 15.925 -10.237 -5.856 1.00 90.38 109 GLN A CA 1
ATOM 853 C C . GLN A 1 109 ? 15.610 -10.590 -7.320 1.00 90.38 109 GLN A C 1
ATOM 855 O O . GLN A 1 109 ? 16.486 -11.063 -8.035 1.00 90.38 109 GLN A O 1
ATOM 860 N N . VAL A 1 110 ? 14.394 -10.299 -7.792 1.00 92.75 110 VAL A N 1
ATOM 861 C CA . VAL A 1 110 ? 13.977 -10.596 -9.174 1.00 92.75 110 VAL A CA 1
ATOM 862 C C . VAL A 1 110 ? 14.805 -9.807 -10.192 1.00 92.75 110 VAL A C 1
ATOM 864 O O . VAL A 1 110 ? 15.164 -10.340 -11.238 1.00 92.75 110 VAL A O 1
ATOM 867 N N . ALA A 1 111 ? 15.138 -8.547 -9.895 1.00 88.56 111 ALA A N 1
ATOM 868 C CA . ALA A 1 111 ? 16.004 -7.744 -10.756 1.00 88.56 111 ALA A CA 1
ATOM 869 C C . ALA A 1 111 ? 17.414 -8.343 -10.865 1.00 88.56 111 ALA A C 1
ATOM 871 O O . ALA A 1 111 ? 17.968 -8.402 -11.962 1.00 88.56 111 ALA A O 1
ATOM 872 N N . GLN A 1 112 ? 17.971 -8.821 -9.748 1.00 85.75 112 GLN A N 1
ATOM 873 C CA . GLN A 1 112 ? 19.269 -9.489 -9.735 1.00 85.75 112 GLN A CA 1
ATOM 874 C C . GLN A 1 112 ? 19.238 -10.795 -10.540 1.00 85.75 112 GLN A C 1
ATOM 876 O O . GLN A 1 112 ? 20.077 -10.982 -11.416 1.00 85.75 112 GLN A O 1
ATOM 881 N N . GLU A 1 113 ? 18.254 -11.662 -10.291 1.00 89.19 113 GLU A N 1
ATOM 882 C CA . GLU A 1 113 ? 18.078 -12.925 -11.022 1.00 89.19 113 GLU A CA 1
ATOM 883 C C . GLU A 1 113 ? 17.946 -12.687 -12.533 1.00 89.19 113 GLU A C 1
ATOM 885 O O . GLU A 1 113 ? 18.523 -13.414 -13.341 1.00 89.19 113 GLU A O 1
ATOM 890 N N . HIS A 1 114 ? 17.217 -11.639 -12.929 1.00 87.00 114 HIS A N 1
ATOM 891 C CA . HIS A 1 114 ? 17.082 -11.272 -14.332 1.00 87.00 114 HIS A CA 1
ATOM 892 C C . HIS A 1 114 ? 18.412 -10.804 -14.929 1.00 87.00 114 HIS A C 1
ATOM 894 O O . HIS A 1 114 ? 18.809 -11.296 -15.983 1.00 87.00 114 HIS A O 1
ATOM 900 N N . LEU A 1 115 ? 19.124 -9.898 -14.252 1.00 87.44 115 LEU A N 1
ATOM 901 C CA . LEU A 1 115 ? 20.402 -9.376 -14.732 1.00 87.44 115 LEU A CA 1
ATOM 902 C C . LEU A 1 115 ? 21.465 -10.474 -14.856 1.00 87.44 115 LEU A 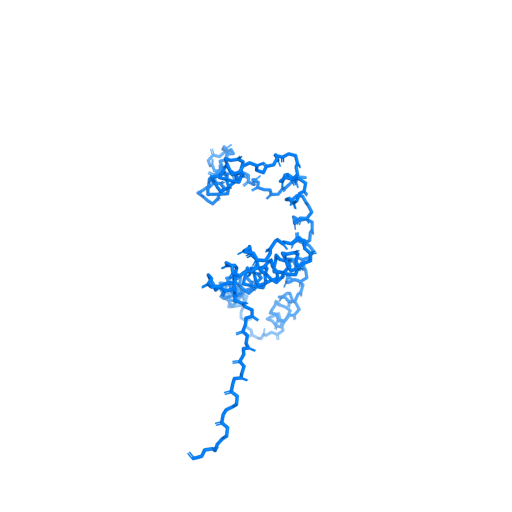C 1
ATOM 904 O O . LEU A 1 115 ? 22.229 -10.484 -15.812 1.00 87.44 115 LEU A O 1
ATOM 908 N N . GLU A 1 116 ? 21.500 -11.428 -13.930 1.00 84.75 116 GLU A N 1
ATOM 909 C CA . GLU A 1 116 ? 22.405 -12.577 -14.014 1.00 84.75 116 GLU A CA 1
ATOM 910 C C . GLU A 1 116 ? 22.080 -13.496 -15.202 1.00 84.75 116 GLU A C 1
ATOM 912 O O . GLU A 1 116 ? 22.979 -14.144 -15.738 1.00 84.75 116 GLU A O 1
ATOM 917 N N . ALA A 1 117 ? 20.817 -13.541 -15.637 1.00 86.56 117 ALA A N 1
ATOM 918 C CA . ALA A 1 117 ? 20.378 -14.375 -16.750 1.00 86.56 117 ALA A CA 1
ATOM 919 C C . ALA A 1 117 ? 20.615 -13.745 -18.133 1.00 86.56 117 ALA A C 1
ATOM 921 O O . ALA A 1 117 ? 20.849 -14.481 -19.092 1.00 86.56 117 ALA A O 1
ATOM 922 N N . VAL A 1 118 ? 20.511 -12.415 -18.260 1.00 85.50 118 VAL A N 1
ATOM 923 C CA . VAL A 1 118 ? 20.548 -11.728 -19.570 1.00 85.50 118 VAL A CA 1
ATOM 924 C C . VAL A 1 118 ? 21.605 -10.631 -19.696 1.00 85.50 118 VAL A C 1
ATOM 926 O O . VAL A 1 118 ? 21.801 -10.122 -20.796 1.00 85.50 118 VAL A O 1
ATOM 929 N N . GLY A 1 119 ? 22.254 -10.247 -18.597 1.00 75.94 119 GLY A N 1
ATOM 930 C CA . GLY A 1 119 ? 23.148 -9.094 -18.538 1.00 75.94 119 GLY A CA 1
ATOM 931 C C . GLY A 1 119 ? 24.551 -9.370 -19.063 1.00 75.94 119 GLY A C 1
ATOM 932 O O . GLY A 1 119 ? 25.070 -10.489 -19.004 1.00 75.94 119 GLY A O 1
ATOM 933 N N . GLU A 1 120 ? 25.204 -8.314 -19.537 1.00 79.69 120 GLU A N 1
ATOM 934 C CA . GLU A 1 120 ? 26.612 -8.378 -19.904 1.00 79.69 120 GLU A CA 1
ATOM 935 C C . GLU A 1 120 ? 27.512 -8.424 -18.651 1.00 79.69 120 GLU A C 1
ATOM 937 O O . GLU A 1 120 ? 27.156 -7.890 -17.594 1.00 79.69 120 GLU A O 1
ATOM 942 N N . PRO A 1 121 ? 28.728 -9.003 -18.733 1.00 76.25 121 PRO A N 1
ATOM 943 C CA . PRO A 1 121 ? 29.622 -9.132 -17.577 1.00 76.25 121 PRO A CA 1
ATOM 944 C C . PRO A 1 121 ? 29.909 -7.814 -16.835 1.00 76.25 121 PRO A C 1
ATOM 946 O O . PRO A 1 121 ? 30.093 -7.822 -15.617 1.00 76.25 121 PRO A O 1
ATOM 949 N N . ALA A 1 122 ? 29.925 -6.681 -17.547 1.00 75.19 122 ALA A N 1
ATOM 950 C CA . ALA A 1 122 ? 30.121 -5.354 -16.962 1.00 75.19 122 ALA A CA 1
ATOM 951 C C . ALA A 1 122 ? 28.901 -4.866 -16.154 1.00 75.19 122 ALA A C 1
ATOM 953 O O . ALA A 1 122 ? 29.070 -4.250 -15.102 1.00 75.19 122 ALA A O 1
ATOM 954 N N . GLU A 1 123 ? 27.682 -5.187 -16.594 1.00 75.31 123 GLU A N 1
ATOM 955 C CA . GLU A 1 123 ? 26.435 -4.836 -15.902 1.00 75.31 123 GLU A CA 1
ATOM 956 C C . GLU A 1 123 ? 26.271 -5.675 -14.627 1.00 75.31 123 GLU A C 1
ATOM 958 O O . GLU A 1 123 ? 25.948 -5.154 -13.554 1.00 75.31 123 GLU A O 1
ATOM 963 N N . ILE A 1 124 ? 26.607 -6.968 -14.713 1.00 71.75 124 ILE A N 1
ATOM 964 C CA . ILE A 1 124 ? 26.633 -7.883 -13.566 1.00 71.75 124 ILE A CA 1
ATOM 965 C C . ILE A 1 124 ? 27.638 -7.388 -12.515 1.00 71.75 124 ILE A C 1
ATOM 967 O O . ILE A 1 124 ? 27.323 -7.376 -11.324 1.00 71.75 124 ILE A O 1
ATOM 971 N N . ALA A 1 125 ? 28.828 -6.944 -12.933 1.00 70.38 125 ALA A N 1
ATOM 972 C CA . ALA A 1 125 ? 29.837 -6.400 -12.025 1.00 70.38 125 ALA A CA 1
ATOM 973 C C . ALA A 1 125 ? 29.372 -5.102 -11.335 1.00 70.38 125 ALA A C 1
ATOM 975 O O . ALA A 1 125 ? 29.510 -4.991 -10.116 1.00 70.38 125 ALA A O 1
ATOM 976 N N . GLY A 1 126 ? 28.766 -4.171 -12.082 1.00 68.12 126 GLY A N 1
ATOM 977 C CA . GLY A 1 126 ? 28.237 -2.909 -11.549 1.00 68.12 126 GLY A CA 1
ATOM 978 C C . GLY A 1 126 ? 27.153 -3.108 -10.483 1.00 68.12 126 GLY A C 1
ATOM 979 O O . GLY A 1 126 ? 27.222 -2.514 -9.403 1.00 68.12 126 GLY A O 1
ATOM 980 N N . SER A 1 127 ? 26.212 -4.028 -10.724 1.00 65.69 127 SER A N 1
ATOM 981 C CA . SER A 1 127 ? 25.118 -4.331 -9.784 1.00 65.69 127 SER A CA 1
ATOM 982 C C . SER A 1 127 ? 25.586 -4.849 -8.414 1.00 65.69 127 SER A C 1
ATOM 984 O O . SER A 1 127 ? 24.940 -4.593 -7.395 1.00 65.69 127 SER A O 1
ATOM 986 N N . ARG A 1 128 ? 26.737 -5.541 -8.365 1.00 65.94 128 ARG A N 1
ATOM 987 C CA . ARG A 1 128 ? 27.326 -6.070 -7.122 1.00 65.94 128 ARG A CA 1
ATOM 988 C C . ARG A 1 128 ? 28.014 -4.986 -6.298 1.00 65.94 128 ARG A C 1
ATOM 990 O O . ARG A 1 128 ? 27.957 -5.036 -5.072 1.00 65.94 128 ARG A O 1
ATOM 997 N N . THR A 1 129 ? 28.655 -4.016 -6.951 1.00 58.62 129 THR A N 1
ATOM 998 C CA . THR A 1 129 ? 29.348 -2.898 -6.288 1.00 58.62 129 THR A CA 1
ATOM 999 C C . THR A 1 129 ? 28.402 -1.860 -5.694 1.00 58.62 129 THR A C 1
ATOM 1001 O O . THR A 1 129 ? 28.734 -1.255 -4.680 1.00 58.62 129 THR A O 1
ATOM 1004 N N . GLU A 1 130 ? 27.217 -1.673 -6.278 1.00 55.78 130 GLU A N 1
ATOM 1005 C CA . GLU A 1 130 ? 26.265 -0.637 -5.853 1.00 55.78 130 GLU A CA 1
ATOM 1006 C C . GLU A 1 130 ? 25.349 -1.080 -4.697 1.00 55.78 130 GLU A C 1
ATOM 1008 O O . GLU A 1 130 ? 24.498 -0.326 -4.232 1.00 55.78 130 GLU A O 1
ATOM 1013 N N . GLY A 1 131 ? 25.548 -2.296 -4.176 1.00 50.06 131 GLY A N 1
ATOM 1014 C CA . GLY A 1 131 ? 24.807 -2.780 -3.018 1.00 50.06 131 GLY A CA 1
ATOM 1015 C C . GLY A 1 131 ? 23.317 -2.952 -3.308 1.00 50.06 131 GLY A C 1
ATOM 1016 O O . GLY A 1 131 ? 22.473 -2.531 -2.518 1.00 50.06 131 GLY A O 1
ATOM 1017 N N . MET A 1 132 ? 22.980 -3.636 -4.403 1.00 48.66 132 MET A N 1
ATOM 1018 C CA . MET A 1 132 ? 21.762 -4.446 -4.429 1.00 48.66 132 MET A CA 1
ATOM 1019 C C . MET A 1 132 ? 21.858 -5.435 -3.247 1.00 48.66 132 MET A C 1
ATOM 1021 O O . MET A 1 132 ? 22.783 -6.250 -3.216 1.00 48.66 132 MET A O 1
ATOM 1025 N N . PRO A 1 133 ? 21.006 -5.350 -2.209 1.00 45.06 133 PRO A N 1
ATOM 1026 C CA . PRO A 1 133 ? 21.198 -6.099 -0.974 1.00 45.06 133 PRO A CA 1
ATOM 1027 C C . PRO A 1 133 ? 20.851 -7.575 -1.203 1.00 45.06 133 PRO A C 1
ATOM 1029 O O . PRO A 1 133 ? 19.709 -7.988 -1.023 1.00 45.06 133 PRO A O 1
ATOM 1032 N N . GLY A 1 134 ? 21.849 -8.361 -1.609 1.00 44.50 134 GLY A N 1
ATOM 1033 C CA . GLY A 1 134 ? 21.730 -9.806 -1.837 1.00 44.50 134 GLY A CA 1
ATOM 1034 C C . GLY A 1 134 ? 23.008 -10.619 -1.591 1.00 44.50 134 GLY A C 1
ATOM 1035 O O . GLY A 1 134 ? 22.960 -11.843 -1.596 1.00 44.50 134 GLY A O 1
ATOM 1036 N N . GLY A 1 135 ? 24.153 -9.988 -1.319 1.00 39.59 135 GLY A N 1
ATOM 1037 C CA . GLY A 1 135 ? 25.419 -10.689 -1.082 1.00 39.59 135 GLY A CA 1
ATOM 1038 C C . GLY A 1 135 ? 25.705 -10.955 0.396 1.00 39.59 135 GLY A C 1
ATOM 1039 O O . GLY A 1 135 ? 26.588 -10.318 0.964 1.00 39.59 135 GLY A O 1
ATOM 1040 N N . SER A 1 136 ? 25.001 -11.896 1.034 1.00 42.00 136 SER A N 1
ATOM 1041 C CA . SER A 1 136 ? 25.489 -12.479 2.294 1.00 42.00 136 SER A CA 1
ATOM 1042 C C . SER A 1 136 ? 26.621 -13.459 1.977 1.00 42.00 136 SER A C 1
ATOM 1044 O O . SER A 1 136 ? 26.413 -14.656 1.815 1.00 42.00 136 SER A O 1
ATOM 1046 N N . GLY A 1 137 ? 27.833 -12.924 1.831 1.00 35.44 137 GLY A N 1
ATOM 1047 C CA . GLY A 1 137 ? 29.066 -13.696 1.899 1.00 35.44 137 GLY A CA 1
ATOM 1048 C C . GLY A 1 137 ? 29.510 -13.775 3.352 1.00 35.44 137 GLY A C 1
ATOM 1049 O O . GLY A 1 137 ? 30.247 -12.912 3.822 1.00 35.44 137 GLY A O 1
ATOM 1050 N N . VAL A 1 138 ? 29.045 -14.793 4.074 1.00 41.38 138 VAL A N 1
ATOM 1051 C CA . VAL A 1 138 ? 29.670 -15.206 5.334 1.00 41.38 138 VAL A CA 1
ATOM 1052 C C . VAL A 1 138 ? 31.073 -15.701 4.988 1.00 41.38 138 VAL A C 1
ATOM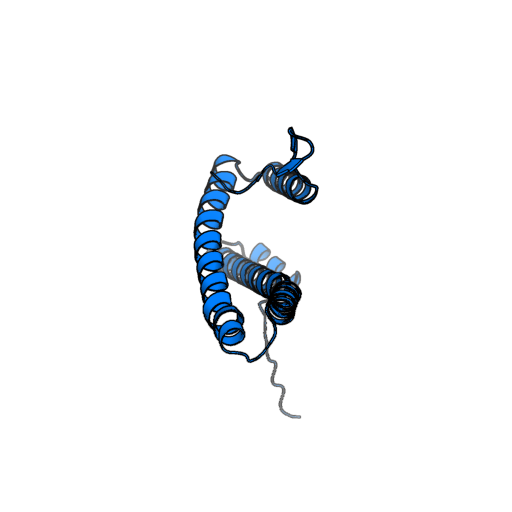 1054 O O . VAL A 1 138 ? 31.248 -16.830 4.539 1.00 41.38 138 VAL A O 1
ATOM 1057 N N . VAL A 1 139 ? 32.082 -14.854 5.178 1.00 41.19 139 VAL A N 1
ATOM 1058 C CA . VAL A 1 139 ? 33.464 -15.317 5.315 1.00 41.19 139 VAL A CA 1
ATOM 1059 C C . VAL A 1 139 ? 33.651 -15.781 6.752 1.00 41.19 139 VAL A C 1
ATOM 1061 O O . VAL A 1 139 ? 33.943 -15.002 7.655 1.00 41.19 139 VAL A O 1
ATOM 1064 N N . HIS A 1 140 ? 33.457 -17.085 6.951 1.00 40.97 140 HIS A N 1
ATOM 1065 C CA . HIS A 1 140 ? 34.202 -17.808 7.970 1.00 40.97 140 HIS A CA 1
ATOM 1066 C C . HIS A 1 140 ? 35.689 -17.674 7.632 1.00 40.97 140 HIS A C 1
ATOM 1068 O O . HIS A 1 140 ? 36.132 -18.150 6.589 1.00 40.97 140 HIS A O 1
ATOM 1074 N N . ALA A 1 141 ? 36.452 -17.040 8.515 1.00 38.09 141 ALA A N 1
ATOM 1075 C CA . ALA A 1 141 ? 37.891 -17.230 8.583 1.00 38.09 141 ALA A CA 1
ATOM 1076 C C . ALA A 1 141 ? 38.211 -17.773 9.979 1.00 38.09 141 ALA A C 1
ATOM 1078 O O . ALA A 1 141 ? 38.317 -17.026 10.950 1.00 38.09 141 ALA A O 1
ATOM 1079 N N . GLU A 1 142 ? 38.282 -19.101 10.061 1.00 38.47 142 GLU A N 1
ATOM 1080 C CA . GLU A 1 142 ? 39.045 -19.810 11.083 1.00 38.47 142 GLU A CA 1
ATOM 1081 C C . GLU A 1 142 ? 40.549 -19.661 10.793 1.00 38.47 142 GLU A C 1
ATOM 1083 O O . GLU A 1 142 ? 40.978 -19.783 9.648 1.00 38.47 142 GLU A O 1
ATOM 1088 N N . SER A 1 143 ? 41.298 -19.455 11.879 1.00 42.56 143 SER A N 1
ATOM 1089 C CA . SER A 1 143 ? 42.684 -19.864 12.155 1.00 42.56 143 SER A CA 1
ATOM 1090 C C . SER A 1 143 ? 43.826 -19.469 11.204 1.00 42.56 143 SER A C 1
ATOM 1092 O O . SER A 1 143 ? 44.051 -20.106 10.176 1.00 42.56 143 SER A O 1
ATOM 1094 N N . ALA A 1 144 ? 44.679 -18.559 11.692 1.00 47.59 144 ALA A N 1
ATOM 1095 C CA . ALA A 1 144 ? 46.082 -18.856 12.029 1.00 47.59 144 ALA A CA 1
ATOM 1096 C C . ALA A 1 144 ? 46.597 -17.869 13.090 1.00 47.59 144 ALA A C 1
ATOM 1098 O O . ALA A 1 144 ? 46.291 -16.662 12.960 1.00 47.59 144 ALA A O 1
#

pLDDT: mean 81.77, std 15.73, range [35.44, 95.69]

Radius of gyration: 22.18 Å; chains: 1; bounding box: 65×40×52 Å

Sequence (144 aa):
REGLLVPRTSDGELRFGPADVGLVTNGLRLVEAGLPMPELLDLSRRHHAMTRAVATQAVELFDTHVRQPLRTTDLSEAERAQRMVDAFRVLLPAVTDMVAHHFRRILLQVAQEHLEAVGEPAEIAGSRTEGMPGGSGVVHAESA

Secondary structure (DSSP, 8-state):
--SS--PEEETTEEE--HHHHHHHHHHHHHHHTT--HHHHHHHHHHHHHHHHHHHHHHHHHHIIIIIHHHHTSS--HHHHHHHHHHHHHHHHHHHHHHHHHHHHHHHHHHHHHHHHHH--HHHHHHHHHTT-TT----------